Protein AF-A0A0F9UL12-F1 (afdb_monomer_lite)

Secondary structure (DSSP, 8-state):
---SPPPPPPP-SPPSSTTSPP---B--TT-BS--SSSEEEEEETTEEEEE--TTS-TTTSPBHHHHHHHHHH-TTS-EEEEEE-SS-EEEEEEEETTEEEEEEEE----

Sequence (110 aa):
MSTWTKLKPLEGGNNPCRNCPPIYPKLKMHRRIAVGFGFAGVSKGGEQVWTENGNEEWADMPTLMTFENMARKDPDHSWEVVMHGPLHGETYQRQGRNLWVLIEKNEGFA

Structure (mmCIF, N/CA/C/O backbone):
data_AF-A0A0F9UL12-F1
#
_entry.id   AF-A0A0F9UL12-F1
#
loop_
_atom_site.group_PDB
_atom_site.id
_atom_site.type_symbol
_atom_site.label_atom_id
_atom_site.label_alt_id
_atom_site.label_comp_id
_atom_site.label_asym_id
_atom_site.label_entity_id
_atom_site.label_seq_id
_atom_site.pdbx_PDB_ins_code
_atom_site.Cartn_x
_atom_site.Cartn_y
_atom_site.Cartn_z
_atom_site.occupancy
_atom_site.B_iso_or_equiv
_atom_site.auth_seq_id
_atom_site.auth_comp_id
_atom_site.auth_asym_id
_atom_site.auth_atom_id
_atom_site.pdbx_PDB_model_num
ATOM 1 N N . MET A 1 1 ? -13.845 -10.829 17.335 1.00 46.59 1 MET A N 1
ATOM 2 C CA . MET A 1 1 ? -14.009 -9.365 17.209 1.00 46.59 1 MET A CA 1
ATOM 3 C C . MET A 1 1 ? -12.647 -8.853 16.823 1.00 46.59 1 MET A C 1
ATOM 5 O O . MET A 1 1 ? -11.718 -9.092 17.578 1.00 46.59 1 MET A O 1
ATOM 9 N N . SER A 1 2 ? -12.507 -8.277 15.639 1.00 52.53 2 SER A N 1
ATOM 10 C CA . SER A 1 2 ? -11.206 -7.860 15.127 1.00 52.53 2 SER A CA 1
ATOM 11 C C . SER A 1 2 ? -10.625 -6.775 16.039 1.00 52.53 2 SER A C 1
ATOM 13 O O . SER A 1 2 ? -11.262 -5.745 16.242 1.00 52.53 2 SER A O 1
ATOM 15 N N . THR A 1 3 ? -9.460 -7.028 16.634 1.00 73.31 3 THR A N 1
ATOM 16 C CA . THR A 1 3 ? -8.863 -6.207 17.711 1.00 73.31 3 THR A CA 1
ATOM 17 C C . THR A 1 3 ? -8.138 -4.961 17.189 1.00 73.31 3 THR A C 1
ATOM 19 O O . THR A 1 3 ? -7.505 -4.236 17.950 1.00 73.31 3 THR A O 1
ATOM 22 N N . TRP A 1 4 ? -8.182 -4.716 15.881 1.00 87.31 4 TRP A N 1
ATOM 23 C CA . TRP A 1 4 ? -7.421 -3.656 15.236 1.00 87.31 4 TRP A CA 1
ATOM 24 C C . TRP A 1 4 ? -8.264 -2.406 14.973 1.00 87.31 4 TRP A C 1
ATOM 26 O O . TRP A 1 4 ? -9.463 -2.465 14.688 1.00 87.31 4 TRP A O 1
ATOM 36 N N . THR A 1 5 ? -7.607 -1.252 15.052 1.00 91.31 5 THR A N 1
ATOM 37 C CA . THR A 1 5 ? -8.246 0.058 14.918 1.00 91.31 5 THR A CA 1
ATOM 38 C C . THR A 1 5 ? -8.327 0.483 13.455 1.00 91.31 5 THR A C 1
ATOM 40 O O . THR A 1 5 ? -7.315 0.570 12.758 1.00 91.31 5 THR A O 1
ATOM 43 N N . LYS A 1 6 ? -9.536 0.814 12.994 1.00 93.25 6 LYS A N 1
ATOM 44 C CA . LYS A 1 6 ? -9.739 1.474 11.697 1.00 93.25 6 LYS A CA 1
ATOM 45 C C . LYS A 1 6 ? -9.281 2.925 11.784 1.00 93.25 6 LYS A C 1
ATOM 47 O O . LYS A 1 6 ? -9.839 3.700 12.558 1.00 93.25 6 LYS A O 1
ATOM 52 N N . LEU A 1 7 ? -8.285 3.286 10.985 1.00 94.38 7 LEU A N 1
ATOM 53 C CA . LEU A 1 7 ? -7.758 4.645 10.910 1.00 94.38 7 LEU A CA 1
ATOM 54 C C . LEU A 1 7 ? -8.668 5.531 10.049 1.00 94.38 7 LEU A C 1
ATOM 56 O O . LEU A 1 7 ? -9.369 5.042 9.161 1.00 94.38 7 LEU A O 1
ATOM 60 N N . LYS A 1 8 ? -8.701 6.842 10.317 1.00 93.19 8 LYS A N 1
ATOM 61 C CA . LYS A 1 8 ? -9.533 7.766 9.532 1.00 93.19 8 LYS A CA 1
ATOM 62 C C . LYS A 1 8 ? -8.965 7.845 8.104 1.00 93.19 8 LYS A C 1
ATOM 64 O O . LYS A 1 8 ? -7.807 8.227 7.959 1.00 93.19 8 LYS A O 1
ATOM 69 N N . PRO A 1 9 ? -9.745 7.527 7.056 1.00 93.81 9 PRO A N 1
ATOM 70 C CA . PRO A 1 9 ? -9.281 7.707 5.688 1.00 93.81 9 PRO A CA 1
ATOM 71 C C . PRO A 1 9 ? -9.065 9.188 5.375 1.00 93.81 9 PRO A C 1
ATOM 73 O O . PRO A 1 9 ? -9.843 10.037 5.824 1.00 93.81 9 PRO A O 1
ATOM 76 N N . LEU A 1 10 ? -8.062 9.489 4.554 1.00 91.50 10 LEU A N 1
ATOM 77 C CA . LEU A 1 10 ? -7.914 10.814 3.975 1.00 91.50 10 LEU A CA 1
ATOM 78 C C . LEU A 1 10 ? -9.113 11.110 3.076 1.00 91.50 10 LEU A C 1
ATOM 80 O O . LEU A 1 10 ? -9.559 10.278 2.281 1.00 91.50 10 LEU A O 1
ATOM 84 N N . GLU A 1 11 ? -9.659 12.308 3.232 1.00 85.38 11 GLU A N 1
ATOM 85 C CA . GLU A 1 11 ? -10.766 12.776 2.412 1.00 85.38 11 GLU A CA 1
ATOM 86 C C . GLU A 1 11 ? -10.237 13.069 1.003 1.00 85.38 11 GLU A C 1
ATOM 88 O O . GLU A 1 11 ? -9.195 13.698 0.827 1.00 85.38 11 GLU A O 1
ATOM 93 N N . GLY A 1 12 ? -10.917 12.529 -0.009 1.00 77.50 12 GLY A N 1
ATOM 94 C CA . GLY A 1 12 ? -10.611 12.803 -1.407 1.00 77.50 12 GLY A CA 1
ATOM 95 C C . GLY A 1 12 ? -11.355 14.046 -1.884 1.00 77.50 12 GLY A C 1
ATOM 96 O O . GLY A 1 12 ? -11.394 15.073 -1.214 1.00 77.50 12 GLY A O 1
ATOM 97 N N . GLY A 1 13 ? -11.965 13.959 -3.065 1.00 71.00 13 GLY A N 1
ATOM 98 C CA . GLY A 1 13 ? -12.763 15.057 -3.611 1.00 71.00 13 GLY A CA 1
ATOM 99 C C . GLY A 1 13 ? -14.113 15.239 -2.907 1.00 71.00 13 GLY A C 1
ATOM 100 O O . GLY A 1 13 ? -14.661 14.300 -2.321 1.00 71.00 13 GLY A O 1
ATOM 101 N N . ASN A 1 14 ? -14.683 16.443 -3.039 1.00 69.06 14 ASN A N 1
ATOM 102 C CA . ASN A 1 14 ? -16.051 16.731 -2.605 1.00 69.06 14 ASN A CA 1
ATOM 103 C C . ASN A 1 14 ? -17.031 15.729 -3.225 1.00 69.06 14 ASN A C 1
ATOM 105 O O . ASN A 1 14 ? -17.079 15.567 -4.446 1.00 69.06 14 ASN A O 1
ATOM 109 N N . ASN A 1 15 ? -17.844 15.086 -2.384 1.00 76.94 15 ASN A N 1
ATOM 110 C CA . ASN A 1 15 ? -18.952 14.282 -2.873 1.00 76.94 15 ASN A CA 1
ATOM 111 C C . ASN A 1 15 ? -20.059 15.230 -3.377 1.00 76.94 15 ASN A C 1
ATOM 113 O O . ASN A 1 15 ? -20.575 16.017 -2.582 1.00 76.94 15 ASN A O 1
ATOM 117 N N . PRO A 1 16 ? -20.450 15.185 -4.666 1.00 81.19 16 PRO A N 1
ATOM 118 C CA . PRO A 1 16 ? -21.524 16.039 -5.180 1.00 81.19 16 PRO A CA 1
ATOM 119 C C . PRO A 1 16 ? -22.883 15.743 -4.519 1.00 81.19 16 PRO A C 1
ATOM 121 O O . PRO A 1 16 ? -23.768 16.599 -4.504 1.00 81.19 16 PRO A O 1
ATOM 124 N N . CYS A 1 17 ? -23.056 14.554 -3.936 1.00 82.44 17 CYS A N 1
ATOM 125 C CA . CYS A 1 17 ? -24.209 14.204 -3.116 1.00 82.44 17 CYS A CA 1
ATOM 126 C C . CYS A 1 17 ? -24.013 14.699 -1.675 1.00 82.44 17 CYS A C 1
ATOM 128 O O . CYS A 1 17 ? -23.197 14.162 -0.928 1.00 82.44 17 CYS A O 1
ATOM 130 N N . ARG A 1 18 ? -24.836 15.662 -1.244 1.00 77.81 18 ARG A N 1
ATOM 131 C CA . ARG A 1 18 ? -24.797 16.231 0.120 1.00 77.81 18 ARG A CA 1
ATOM 132 C C . ARG A 1 18 ? -25.176 15.259 1.244 1.00 77.81 18 ARG A C 1
ATOM 134 O O . ARG A 1 18 ? -24.946 15.573 2.403 1.00 77.81 18 ARG A O 1
ATOM 141 N N . ASN A 1 19 ? -25.776 14.117 0.912 1.00 87.06 19 ASN A N 1
ATOM 142 C CA . ASN A 1 19 ? -26.216 13.106 1.880 1.00 87.06 19 ASN A CA 1
ATOM 143 C C . ASN A 1 19 ? -25.335 11.845 1.878 1.00 87.06 19 ASN A C 1
ATOM 145 O O . ASN A 1 19 ? -25.600 10.887 2.597 1.00 87.06 19 ASN A O 1
ATOM 149 N N . CYS A 1 20 ? -24.318 11.811 1.022 1.00 77.25 20 CYS A N 1
ATOM 150 C CA . CYS A 1 20 ? -23.453 10.660 0.851 1.00 77.25 20 CYS A CA 1
ATOM 151 C C . CYS A 1 20 ? -22.128 10.904 1.592 1.00 77.25 20 CYS A C 1
ATOM 153 O O . CYS A 1 20 ? -21.673 12.047 1.663 1.00 77.25 20 CYS A O 1
ATOM 155 N N . PRO A 1 21 ? -21.472 9.858 2.125 1.00 72.50 21 PRO A N 1
ATOM 156 C CA . PRO A 1 21 ? -20.182 10.011 2.793 1.00 72.50 21 PRO A CA 1
ATOM 157 C C . PRO 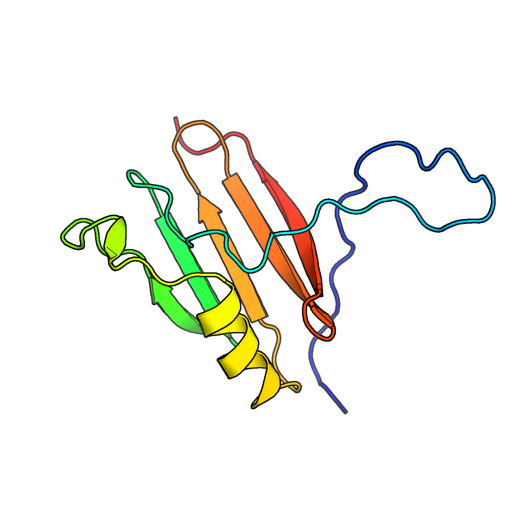A 1 21 ? -19.100 10.542 1.831 1.00 72.50 21 PRO A C 1
ATOM 159 O O . PRO A 1 21 ? -19.222 10.343 0.616 1.00 72.50 21 PRO A O 1
ATOM 162 N N . PRO A 1 22 ? -18.031 11.186 2.338 1.00 75.50 22 PRO A N 1
ATOM 163 C CA . PRO A 1 22 ? -16.918 11.657 1.516 1.00 75.50 22 PRO A CA 1
ATOM 164 C C . PRO A 1 22 ? -16.339 10.560 0.616 1.00 75.50 22 PRO A C 1
ATOM 166 O O . PRO A 1 22 ? -16.293 9.381 0.979 1.00 75.50 22 PRO A O 1
ATOM 169 N N . ILE A 1 23 ? -15.882 10.943 -0.577 1.00 82.00 23 ILE A N 1
ATOM 170 C CA . ILE A 1 23 ? -15.228 10.008 -1.491 1.00 82.00 23 ILE A CA 1
ATOM 171 C C . ILE A 1 23 ? -13.786 9.839 -1.022 1.00 82.00 23 ILE A C 1
ATOM 173 O O . ILE A 1 23 ? -12.962 10.732 -1.192 1.00 82.00 23 ILE A O 1
ATOM 177 N N . TYR A 1 24 ? -13.475 8.686 -0.440 1.00 87.00 24 TYR A N 1
ATOM 178 C CA . TYR A 1 24 ? -12.108 8.360 -0.033 1.00 87.00 24 TYR A CA 1
ATOM 179 C C . TYR A 1 24 ? -11.279 7.864 -1.229 1.00 87.00 24 TYR A C 1
ATOM 181 O O . TYR A 1 24 ? -11.804 7.077 -2.031 1.00 87.00 24 TYR A O 1
ATOM 189 N N . PRO A 1 25 ? -9.996 8.254 -1.354 1.00 91.75 25 PRO A N 1
ATOM 190 C CA . PRO A 1 25 ? -9.070 7.651 -2.304 1.00 91.75 25 PRO A CA 1
ATOM 191 C C . PRO A 1 25 ? -8.884 6.166 -1.983 1.00 91.75 25 PRO A C 1
ATOM 193 O O . PRO A 1 25 ? -8.677 5.784 -0.829 1.00 91.75 25 PRO A O 1
ATOM 196 N N . LYS A 1 26 ? -8.984 5.320 -3.011 1.00 94.75 26 LYS A N 1
ATOM 197 C CA . LYS A 1 26 ? -8.923 3.862 -2.875 1.00 94.75 26 LYS A CA 1
ATOM 198 C C . LYS A 1 26 ? -7.820 3.284 -3.738 1.00 94.75 26 LYS A C 1
ATOM 200 O O . LYS A 1 26 ? -7.693 3.660 -4.905 1.00 94.75 26 LYS A O 1
ATOM 205 N N . LEU A 1 27 ? -7.108 2.301 -3.200 1.00 96.44 27 LEU A N 1
ATOM 206 C CA . LEU A 1 27 ? -6.153 1.529 -3.982 1.00 96.44 27 LEU A CA 1
ATOM 207 C C . LEU A 1 27 ? -6.899 0.493 -4.831 1.00 96.44 27 LEU A C 1
ATOM 209 O O . LEU A 1 27 ? -7.747 -0.258 -4.344 1.00 96.44 27 LEU A O 1
ATOM 213 N N . LYS A 1 28 ? -6.611 0.470 -6.134 1.00 97.12 28 LYS A N 1
ATOM 214 C CA . LYS A 1 28 ? -7.253 -0.455 -7.077 1.00 97.12 28 LYS A CA 1
ATOM 215 C C . LYS A 1 28 ? -6.668 -1.859 -6.915 1.00 97.12 28 LYS A C 1
ATOM 217 O O . LYS A 1 28 ? -5.458 -2.014 -6.855 1.00 97.12 28 LYS A O 1
ATOM 222 N N . MET A 1 29 ? -7.508 -2.894 -6.958 1.00 98.00 29 MET A N 1
ATOM 223 C CA . MET A 1 29 ? -7.076 -4.293 -6.766 1.00 98.00 29 MET A CA 1
ATOM 224 C C . MET A 1 29 ? -6.015 -4.782 -7.762 1.00 98.00 29 MET A C 1
ATOM 226 O O . MET A 1 29 ? -5.196 -5.627 -7.426 1.00 98.00 29 MET A O 1
ATOM 230 N N . HIS A 1 30 ? -6.023 -4.260 -8.989 1.00 97.31 30 HIS A N 1
ATOM 231 C CA . HIS A 1 30 ? -5.046 -4.607 -10.027 1.00 97.31 30 HIS A CA 1
ATOM 232 C C . HIS A 1 30 ? -3.772 -3.751 -9.965 1.00 97.31 30 HIS A C 1
ATOM 234 O O . HIS A 1 30 ? -2.897 -3.895 -10.816 1.00 97.31 30 HIS A O 1
ATOM 24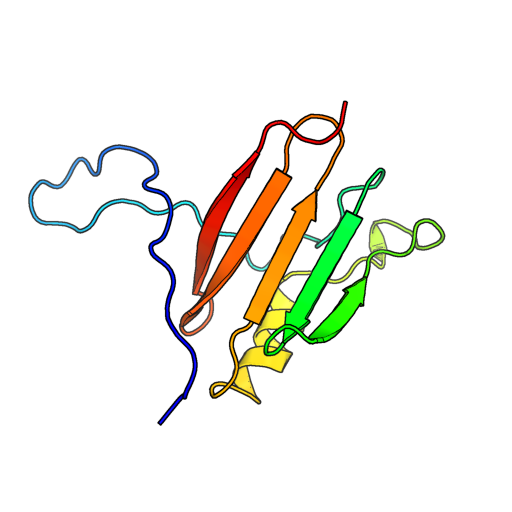0 N N . ARG A 1 31 ? -3.670 -2.820 -9.008 1.00 96.62 31 ARG A N 1
ATOM 241 C CA . ARG A 1 31 ? -2.452 -2.038 -8.808 1.00 96.62 31 ARG A CA 1
ATOM 242 C C . ARG A 1 31 ? -1.358 -2.983 -8.323 1.00 96.62 31 ARG A C 1
ATOM 244 O O . ARG A 1 31 ? -1.564 -3.692 -7.342 1.00 96.62 31 ARG A O 1
ATOM 251 N N . ARG A 1 32 ? -0.221 -2.989 -9.014 1.00 96.94 32 ARG A N 1
ATOM 252 C CA . ARG A 1 32 ? 1.009 -3.619 -8.528 1.00 96.94 32 ARG A CA 1
ATOM 253 C C . ARG A 1 32 ? 1.550 -2.830 -7.348 1.00 96.94 32 ARG A C 1
ATOM 255 O O . ARG A 1 32 ? 1.531 -1.597 -7.388 1.00 96.94 32 ARG A O 1
ATOM 262 N N . ILE A 1 33 ? 1.968 -3.539 -6.308 1.00 97.06 33 ILE A N 1
ATOM 263 C CA . ILE A 1 33 ? 2.567 -2.926 -5.125 1.00 97.06 33 ILE A CA 1
ATOM 264 C C . ILE A 1 33 ? 4.053 -2.777 -5.414 1.00 97.06 33 ILE A C 1
ATOM 266 O O . ILE A 1 33 ? 4.815 -3.700 -5.194 1.00 97.06 33 ILE A O 1
ATOM 270 N N . ALA A 1 34 ? 4.425 -1.654 -6.013 1.00 95.50 34 ALA A N 1
ATOM 271 C CA . ALA A 1 34 ? 5.790 -1.367 -6.428 1.00 95.50 34 ALA A CA 1
ATOM 272 C C . ALA A 1 34 ? 5.927 0.134 -6.687 1.00 95.50 34 ALA A C 1
ATOM 274 O O . ALA A 1 34 ? 5.002 0.758 -7.230 1.00 95.50 34 ALA A O 1
ATOM 275 N N . VAL A 1 35 ? 7.069 0.703 -6.308 1.00 94.06 35 VAL A N 1
ATOM 276 C CA . VAL A 1 35 ? 7.455 2.086 -6.633 1.00 94.06 35 VAL A CA 1
ATOM 277 C C . VAL A 1 35 ? 8.696 2.144 -7.527 1.00 94.06 35 VAL A C 1
ATOM 279 O O . VAL A 1 35 ? 9.015 3.216 -8.039 1.00 94.06 35 VAL A O 1
ATOM 282 N N . GLY A 1 36 ? 9.375 1.014 -7.758 1.00 90.88 36 GLY A N 1
ATOM 283 C CA . GLY A 1 36 ? 10.570 0.879 -8.594 1.00 90.88 36 GLY A CA 1
ATOM 284 C C . GLY A 1 36 ? 11.837 1.448 -7.952 1.00 90.88 36 GLY A C 1
ATOM 285 O O . GLY A 1 36 ? 12.883 0.807 -7.965 1.00 90.88 36 GLY A O 1
ATOM 286 N N . PHE A 1 37 ? 11.749 2.641 -7.360 1.00 90.94 37 PHE A N 1
ATOM 287 C CA . PHE A 1 37 ? 12.828 3.265 -6.602 1.00 90.94 37 PHE A CA 1
ATOM 288 C C . PHE A 1 37 ? 12.282 3.849 -5.298 1.00 90.94 37 PHE A C 1
ATOM 290 O O . PHE A 1 37 ? 11.504 4.801 -5.311 1.00 90.94 37 PHE A O 1
ATOM 297 N N . GLY A 1 38 ? 12.675 3.256 -4.172 1.00 93.06 38 GLY A N 1
ATOM 298 C CA . GLY A 1 38 ? 12.130 3.566 -2.854 1.00 93.06 38 GLY A CA 1
ATOM 299 C C . GLY A 1 38 ? 11.696 2.299 -2.131 1.00 93.06 38 GLY A C 1
ATOM 300 O O . GLY A 1 38 ? 12.343 1.260 -2.249 1.00 93.06 38 GLY A O 1
ATOM 301 N N . PHE A 1 39 ? 10.605 2.396 -1.377 1.00 95.69 39 PHE A N 1
ATOM 302 C CA . PHE A 1 39 ? 10.052 1.288 -0.610 1.00 95.69 39 PHE A CA 1
ATOM 303 C C . PHE A 1 39 ? 8.593 1.040 -0.986 1.00 95.69 39 PHE A C 1
ATOM 305 O O . PHE A 1 39 ? 7.761 1.939 -0.876 1.00 95.69 39 PHE A O 1
ATOM 312 N N . ALA A 1 40 ? 8.256 -0.194 -1.344 1.00 97.50 40 ALA A N 1
ATOM 313 C CA . ALA A 1 40 ? 6.880 -0.665 -1.333 1.00 97.50 40 ALA A CA 1
ATOM 314 C C . ALA A 1 40 ? 6.785 -1.935 -0.488 1.00 97.50 40 ALA A C 1
ATOM 316 O O . ALA A 1 40 ? 7.635 -2.818 -0.576 1.00 97.50 40 ALA A O 1
ATOM 317 N N . GLY A 1 41 ? 5.754 -2.039 0.342 1.00 97.75 41 GLY A N 1
ATOM 318 C CA . GLY A 1 41 ? 5.630 -3.152 1.271 1.00 97.75 41 GLY A CA 1
ATOM 319 C C . GLY A 1 41 ? 4.217 -3.343 1.783 1.00 97.75 41 GLY A C 1
ATOM 320 O O . GLY A 1 41 ? 3.366 -2.456 1.686 1.00 97.75 41 GLY A O 1
ATOM 321 N N . VAL A 1 42 ? 3.977 -4.532 2.330 1.00 98.38 42 VAL A N 1
ATOM 322 C CA . VAL A 1 42 ? 2.707 -4.903 2.955 1.00 98.38 42 VAL A CA 1
ATOM 323 C C . VAL A 1 42 ? 2.979 -5.401 4.360 1.00 98.38 42 VAL A C 1
ATOM 325 O O . VAL A 1 42 ? 3.867 -6.232 4.569 1.00 98.38 42 VAL A O 1
ATOM 328 N N . SER A 1 43 ? 2.200 -4.910 5.316 1.00 97.94 43 SER A N 1
ATOM 329 C CA . SER A 1 43 ? 2.265 -5.330 6.709 1.00 97.94 43 SER A CA 1
ATOM 330 C C . SER A 1 43 ? 0.941 -5.923 7.183 1.00 97.94 43 SER A C 1
ATOM 332 O O . SER A 1 43 ? -0.144 -5.600 6.687 1.00 97.94 43 SER A O 1
ATOM 334 N N . LYS A 1 44 ? 1.049 -6.820 8.160 1.00 96.56 44 LYS A N 1
ATOM 335 C CA . LYS A 1 44 ? -0.049 -7.460 8.870 1.00 96.56 44 LYS A CA 1
ATOM 336 C C . LYS A 1 44 ? 0.165 -7.258 10.364 1.00 96.56 44 LYS A C 1
ATOM 338 O O . LYS A 1 44 ? 1.116 -7.781 10.930 1.00 96.56 44 LYS A O 1
ATOM 343 N N . GLY A 1 45 ? -0.711 -6.496 11.010 1.00 93.62 45 GLY A N 1
ATOM 344 C CA . GLY A 1 45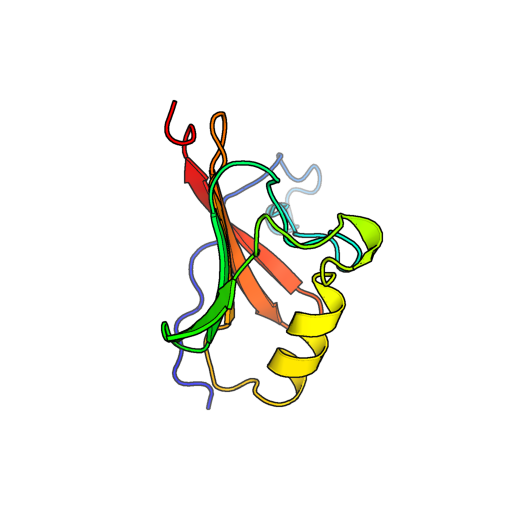 ? -0.590 -6.182 12.437 1.00 93.62 45 GLY A CA 1
ATOM 345 C C . GLY A 1 45 ? 0.724 -5.476 12.794 1.00 93.62 45 GLY A C 1
ATOM 346 O O . GLY A 1 45 ? 1.223 -5.658 13.897 1.00 93.62 45 GLY A O 1
ATOM 347 N N . GLY A 1 46 ? 1.299 -4.719 11.854 1.00 92.56 46 GLY A N 1
ATOM 348 C CA . GLY A 1 46 ? 2.603 -4.066 12.003 1.00 92.56 46 GLY A CA 1
ATOM 349 C C . GLY A 1 46 ? 3.807 -4.928 11.609 1.00 92.56 46 GLY A C 1
ATOM 350 O O . GLY A 1 46 ? 4.893 -4.387 11.431 1.00 92.56 46 GLY A O 1
ATOM 351 N N . GLU A 1 47 ? 3.640 -6.236 11.402 1.00 95.62 47 GLU A N 1
ATOM 352 C CA . GLU A 1 47 ? 4.708 -7.107 10.906 1.00 95.62 47 GLU A CA 1
ATOM 353 C C . GLU A 1 47 ? 4.761 -7.070 9.378 1.00 95.62 47 GLU A C 1
ATOM 355 O O . GLU A 1 47 ? 3.745 -7.251 8.705 1.00 95.62 47 GLU A O 1
ATOM 360 N N . GLN A 1 48 ? 5.942 -6.846 8.809 1.00 96.31 48 GLN A N 1
ATOM 361 C CA . GLN A 1 48 ? 6.118 -6.837 7.364 1.00 96.31 48 GLN A CA 1
ATOM 362 C C . GLN A 1 48 ? 6.024 -8.259 6.796 1.00 96.31 48 GLN A C 1
ATOM 364 O O . GLN A 1 48 ? 6.846 -9.116 7.104 1.00 96.31 48 GLN A O 1
ATOM 369 N N . VAL A 1 49 ? 5.037 -8.498 5.931 1.00 97.44 49 VAL A N 1
ATOM 370 C CA . VAL A 1 49 ? 4.820 -9.806 5.287 1.00 97.44 49 VAL A CA 1
ATOM 371 C C . VAL A 1 49 ? 5.369 -9.860 3.867 1.00 97.44 49 VAL A C 1
ATOM 373 O O . VAL A 1 49 ? 5.554 -10.945 3.318 1.00 97.44 49 VAL A O 1
ATOM 376 N N . TRP A 1 50 ? 5.599 -8.698 3.254 1.00 97.81 50 TRP A N 1
ATOM 377 C CA . TRP A 1 50 ? 6.166 -8.590 1.918 1.00 97.81 50 TRP A CA 1
ATOM 378 C C . TRP A 1 50 ? 6.840 -7.230 1.704 1.00 97.81 50 TRP A C 1
ATOM 380 O O . TRP A 1 50 ? 6.426 -6.215 2.275 1.00 97.81 50 TRP A O 1
ATOM 390 N N . THR A 1 51 ? 7.863 -7.216 0.853 1.00 97.06 51 THR A N 1
ATOM 391 C CA . THR A 1 51 ? 8.551 -6.014 0.379 1.00 97.06 51 THR A CA 1
ATOM 392 C C . THR A 1 51 ? 8.870 -6.151 -1.097 1.00 97.06 51 THR A C 1
ATOM 394 O O . THR A 1 51 ? 9.186 -7.248 -1.555 1.00 97.06 51 THR A O 1
ATOM 397 N N . GLU A 1 52 ? 8.839 -5.034 -1.813 1.00 95.38 52 GLU A N 1
ATOM 398 C CA . GLU A 1 52 ? 9.381 -4.936 -3.161 1.00 95.38 52 GLU A CA 1
ATOM 399 C C . GLU A 1 52 ? 10.877 -5.251 -3.129 1.00 95.38 52 GLU A C 1
ATOM 401 O O . GLU A 1 52 ? 11.622 -4.727 -2.295 1.00 95.38 52 GLU A O 1
ATOM 406 N N . ASN A 1 53 ? 11.304 -6.119 -4.042 1.00 91.81 53 ASN A N 1
ATOM 407 C CA . ASN A 1 53 ? 12.701 -6.432 -4.281 1.00 91.81 53 ASN A CA 1
ATOM 408 C C . ASN A 1 53 ? 13.118 -5.819 -5.619 1.00 91.81 53 ASN A C 1
ATOM 410 O O . ASN A 1 53 ? 12.573 -6.173 -6.661 1.00 91.81 53 ASN A O 1
ATOM 414 N N . GLY A 1 54 ? 14.117 -4.934 -5.601 1.00 83.88 54 GLY A N 1
ATOM 415 C CA . GLY A 1 54 ? 14.577 -4.224 -6.800 1.00 83.88 54 GLY A CA 1
ATOM 416 C C . GLY A 1 54 ? 15.179 -5.110 -7.900 1.00 83.88 54 GLY A C 1
ATOM 417 O O . GLY A 1 54 ? 15.447 -4.609 -8.986 1.00 83.88 54 GLY A O 1
ATOM 418 N N . ASN A 1 55 ? 15.399 -6.404 -7.641 1.00 87.50 55 ASN A N 1
ATOM 419 C CA . ASN A 1 55 ? 15.872 -7.366 -8.642 1.00 87.50 55 ASN A CA 1
ATOM 420 C C . ASN A 1 55 ? 14.740 -8.077 -9.406 1.00 87.50 55 ASN A C 1
ATOM 422 O O . ASN A 1 55 ? 15.022 -8.814 -10.347 1.00 87.50 55 ASN A O 1
ATOM 426 N N . GLU A 1 56 ? 13.486 -7.925 -8.982 1.00 89.25 56 GLU A N 1
ATOM 427 C CA . GLU A 1 56 ? 12.333 -8.559 -9.625 1.00 89.25 56 GLU A CA 1
ATOM 428 C C . GLU A 1 56 ? 11.786 -7.681 -10.760 1.00 89.25 56 GLU A C 1
ATOM 430 O O . GLU A 1 56 ? 11.800 -6.449 -10.691 1.00 89.25 56 GLU A O 1
ATOM 435 N N . GLU A 1 57 ? 11.274 -8.306 -11.822 1.00 91.38 57 GLU A N 1
ATOM 436 C CA . GLU A 1 57 ? 10.680 -7.560 -12.925 1.00 91.38 57 GLU A CA 1
ATOM 437 C C . GLU A 1 57 ? 9.295 -7.015 -12.557 1.00 91.38 57 GLU A C 1
ATOM 439 O O . GLU A 1 57 ? 8.514 -7.620 -11.819 1.00 91.38 57 GLU A O 1
ATOM 444 N N . TRP A 1 58 ? 8.923 -5.887 -13.169 1.00 89.75 58 TRP A N 1
ATOM 445 C CA . TRP A 1 58 ? 7.594 -5.292 -12.999 1.00 89.75 58 TRP A CA 1
ATOM 446 C C . TRP A 1 58 ? 6.451 -6.278 -13.281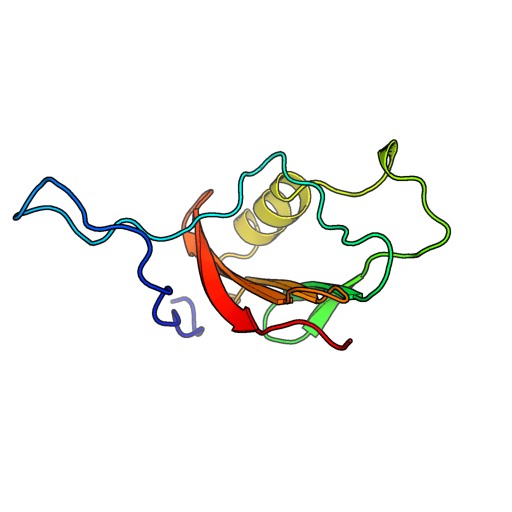 1.00 89.75 58 TRP A C 1
ATOM 448 O O . TRP A 1 58 ? 5.387 -6.198 -12.663 1.00 89.75 58 TRP A O 1
ATOM 458 N N . ALA A 1 59 ? 6.640 -7.194 -14.235 1.00 91.62 59 ALA A N 1
ATOM 459 C CA . ALA A 1 59 ? 5.635 -8.187 -14.595 1.00 91.62 59 ALA A CA 1
ATOM 460 C C . ALA A 1 59 ? 5.298 -9.125 -13.426 1.00 91.62 59 ALA A C 1
ATOM 462 O O . ALA A 1 59 ? 4.115 -9.442 -13.255 1.00 91.62 59 ALA A O 1
ATOM 463 N N . ASP A 1 60 ? 6.303 -9.459 -12.614 1.00 93.00 60 ASP A N 1
ATOM 464 C CA . ASP A 1 60 ? 6.240 -10.414 -11.504 1.00 93.00 60 ASP A CA 1
ATOM 465 C C . ASP A 1 60 ? 5.772 -9.778 -10.190 1.00 93.00 60 ASP A C 1
ATOM 467 O O . ASP A 1 60 ? 5.353 -10.480 -9.267 1.00 93.00 60 ASP A O 1
ATOM 471 N N . MET A 1 61 ? 5.766 -8.442 -10.118 1.00 95.56 61 MET A N 1
ATOM 472 C CA . MET A 1 61 ? 5.282 -7.713 -8.949 1.00 95.56 61 MET A CA 1
ATOM 473 C C . MET A 1 61 ? 3.842 -8.102 -8.590 1.00 95.56 61 MET A C 1
ATOM 475 O O . MET A 1 61 ? 2.938 -8.031 -9.440 1.00 95.56 61 MET A O 1
ATOM 479 N N . PRO A 1 62 ? 3.572 -8.437 -7.316 1.00 97.00 62 PRO A N 1
ATOM 480 C CA . PRO A 1 62 ? 2.240 -8.803 -6.882 1.00 97.00 62 PRO A CA 1
ATOM 481 C C . PRO A 1 62 ? 1.285 -7.617 -6.996 1.00 97.00 62 PRO A C 1
ATOM 483 O O . PRO A 1 62 ? 1.609 -6.456 -6.728 1.00 97.00 62 PRO A O 1
ATOM 486 N N . THR A 1 63 ? 0.047 -7.924 -7.368 1.00 98.19 63 THR A N 1
ATOM 487 C CA . THR A 1 63 ? -1.044 -6.949 -7.315 1.00 98.19 63 THR A CA 1
ATOM 488 C C . THR A 1 63 ? -1.635 -6.878 -5.914 1.00 98.19 63 THR A C 1
ATOM 490 O O . THR A 1 63 ? -1.536 -7.828 -5.135 1.00 98.19 63 THR A O 1
ATOM 493 N N . LEU A 1 64 ? -2.341 -5.789 -5.610 1.00 98.25 64 LEU A N 1
ATOM 494 C CA . LEU A 1 64 ? -3.109 -5.664 -4.373 1.00 98.25 64 LEU A CA 1
ATOM 495 C C . LEU A 1 64 ? -4.064 -6.851 -4.158 1.00 98.25 64 LEU A C 1
ATOM 497 O O . LEU A 1 64 ? -4.276 -7.263 -3.023 1.00 98.25 64 LEU A O 1
ATOM 501 N N . MET A 1 65 ? -4.611 -7.435 -5.230 1.00 98.38 65 MET A N 1
ATOM 502 C CA . MET A 1 65 ? -5.481 -8.612 -5.149 1.00 98.38 65 MET A CA 1
ATOM 503 C C . MET A 1 65 ? -4.806 -9.802 -4.450 1.00 98.38 65 MET A C 1
ATOM 505 O O . MET A 1 65 ? -5.473 -10.544 -3.727 1.00 98.38 65 MET A O 1
ATOM 509 N N . THR A 1 66 ? -3.494 -9.983 -4.627 1.00 98.00 66 THR A N 1
ATOM 510 C CA . THR A 1 66 ? -2.729 -11.030 -3.935 1.00 98.00 66 THR A CA 1
ATOM 511 C C . THR A 1 66 ? -2.840 -10.851 -2.421 1.00 98.00 66 THR A C 1
ATOM 513 O O . THR A 1 66 ? -3.246 -11.775 -1.712 1.00 98.00 66 THR A O 1
ATOM 516 N N . PHE A 1 67 ? -2.593 -9.634 -1.936 1.00 98.19 67 PHE A N 1
ATOM 517 C CA . PHE A 1 67 ? -2.651 -9.299 -0.514 1.00 98.19 67 PHE A CA 1
ATOM 518 C C . PHE A 1 67 ? -4.083 -9.228 0.025 1.00 98.19 67 PHE A C 1
ATOM 520 O O . PHE A 1 67 ? -4.335 -9.678 1.137 1.00 98.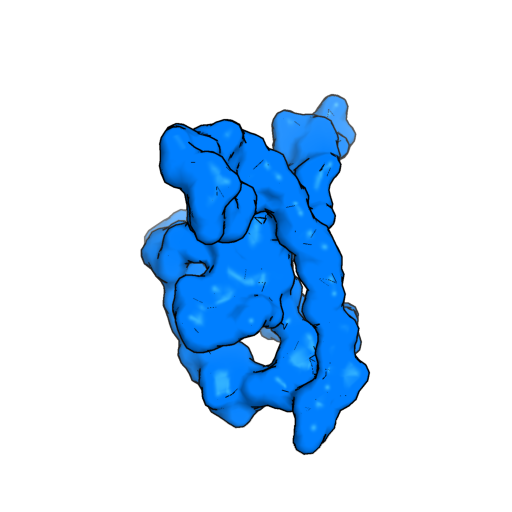19 67 PHE A O 1
ATOM 527 N N . GLU A 1 68 ? -5.059 -8.770 -0.766 1.00 98.38 68 GLU A N 1
ATOM 528 C CA . GLU A 1 68 ? -6.481 -8.841 -0.398 1.00 98.38 68 GLU A CA 1
ATOM 529 C C . GLU A 1 68 ? -6.911 -10.290 -0.150 1.00 98.38 68 GLU A C 1
ATOM 531 O O . GLU A 1 68 ? -7.624 -10.568 0.812 1.00 98.38 68 GLU A O 1
ATOM 536 N N . ASN A 1 69 ? -6.469 -11.238 -0.979 1.00 98.06 69 ASN A N 1
ATOM 537 C CA . ASN A 1 69 ? -6.799 -12.648 -0.785 1.00 98.06 69 ASN A CA 1
ATOM 538 C C . ASN A 1 69 ? -6.161 -13.239 0.480 1.00 98.06 69 ASN A C 1
ATOM 540 O O . ASN A 1 69 ? -6.772 -14.111 1.101 1.00 98.06 69 ASN A O 1
ATOM 544 N N . MET A 1 70 ? -4.979 -12.763 0.883 1.00 97.31 70 MET A N 1
ATOM 545 C CA . MET A 1 70 ? -4.374 -13.109 2.175 1.00 97.31 70 MET A CA 1
ATOM 546 C C . MET A 1 70 ? -5.180 -12.498 3.327 1.00 97.31 70 MET A C 1
ATOM 548 O O . MET A 1 70 ? -5.645 -13.222 4.204 1.00 97.31 70 MET A O 1
ATOM 552 N N . ALA A 1 71 ? -5.458 -11.196 3.263 1.00 96.69 71 ALA A N 1
ATOM 553 C CA . ALA A 1 71 ? -6.198 -10.464 4.286 1.00 96.69 71 ALA A CA 1
ATOM 554 C C . ALA A 1 71 ? -7.644 -10.947 4.470 1.00 96.69 71 ALA A C 1
ATOM 556 O O . ALA A 1 71 ? -8.216 -10.858 5.552 1.00 96.69 71 ALA A O 1
ATOM 557 N N . ARG A 1 72 ? -8.264 -11.506 3.426 1.00 96.12 72 ARG A N 1
ATOM 558 C CA . ARG A 1 72 ? -9.587 -12.144 3.524 1.00 96.12 72 ARG A CA 1
ATOM 559 C C . ARG A 1 72 ? -9.585 -13.417 4.359 1.00 96.12 72 ARG A C 1
ATOM 561 O O . ARG A 1 72 ? -10.622 -13.740 4.930 1.00 96.12 72 ARG A O 1
ATOM 568 N N . LYS A 1 73 ? -8.467 -14.145 4.382 1.00 95.62 73 LYS A N 1
ATOM 569 C CA . LYS A 1 73 ? -8.290 -15.341 5.216 1.00 95.62 73 LYS A CA 1
ATOM 570 C C . LYS A 1 73 ? -7.932 -14.975 6.656 1.00 95.62 73 LYS A C 1
ATOM 572 O O . LYS A 1 73 ? -8.047 -15.827 7.526 1.00 95.62 73 LYS A O 1
ATOM 577 N N . ASP A 1 74 ? -7.540 -13.724 6.888 1.00 93.38 74 ASP A N 1
ATOM 578 C CA . ASP A 1 74 ? -7.122 -13.215 8.188 1.00 93.38 74 ASP A CA 1
ATOM 579 C C . ASP A 1 74 ? -7.721 -11.818 8.479 1.00 93.38 74 ASP A C 1
ATOM 581 O O . ASP A 1 74 ? -7.018 -10.800 8.446 1.00 93.38 74 ASP A O 1
ATOM 585 N N . PRO A 1 75 ? -9.050 -11.741 8.700 1.00 90.81 75 PRO A N 1
ATOM 586 C CA . PRO A 1 75 ? -9.768 -10.474 8.854 1.00 90.81 75 PRO A CA 1
ATOM 587 C C . PRO A 1 75 ? -9.541 -9.786 10.210 1.00 90.81 75 PRO A C 1
ATOM 589 O O . PRO A 1 75 ? -9.914 -8.621 10.370 1.00 90.81 75 PRO A O 1
ATOM 592 N N . ASP A 1 76 ? -8.953 -10.488 11.180 1.00 91.31 76 ASP A N 1
ATOM 593 C CA . ASP A 1 76 ? -8.789 -10.017 12.558 1.00 91.31 76 ASP A CA 1
ATOM 594 C C . ASP A 1 76 ? -7.471 -9.265 12.802 1.00 91.31 76 ASP A C 1
ATOM 596 O O . ASP A 1 76 ? -7.211 -8.843 13.928 1.00 91.31 76 ASP A O 1
ATOM 600 N N . HIS A 1 77 ? -6.699 -9.000 11.744 1.00 94.06 77 HIS A N 1
ATOM 601 C CA . HIS A 1 77 ? -5.496 -8.164 11.767 1.00 94.06 77 HIS A CA 1
ATOM 602 C C . HIS A 1 77 ? -5.665 -6.881 10.942 1.00 94.06 77 HIS A C 1
ATOM 604 O O . HIS A 1 77 ? -6.410 -6.856 9.958 1.00 94.06 77 HIS A O 1
ATOM 610 N N . SER A 1 78 ? -4.933 -5.823 11.319 1.00 95.75 78 SER A N 1
ATOM 611 C CA . SER A 1 78 ? -4.751 -4.655 10.443 1.00 95.75 78 SER A CA 1
ATOM 612 C C . SER A 1 78 ? -3.898 -5.078 9.257 1.00 95.75 78 SER A C 1
ATOM 614 O O . SER A 1 78 ? -2.886 -5.751 9.443 1.00 95.75 78 SER A O 1
ATOM 616 N N . TRP A 1 79 ? -4.294 -4.677 8.057 1.00 97.94 79 TRP A N 1
ATOM 617 C CA . TRP A 1 79 ? -3.503 -4.875 6.851 1.00 97.94 79 TRP A CA 1
ATOM 618 C C . TRP A 1 79 ? -3.245 -3.527 6.213 1.00 97.94 79 TRP A C 1
ATOM 620 O O . TRP A 1 79 ? -4.191 -2.776 5.946 1.00 97.94 79 TRP A O 1
ATOM 630 N N . GLU A 1 80 ? -1.975 -3.244 5.959 1.00 98.31 80 GLU A N 1
ATOM 631 C CA . GLU A 1 80 ? -1.527 -1.966 5.428 1.00 98.31 80 GLU A CA 1
ATOM 632 C C . GLU A 1 80 ? -0.588 -2.176 4.244 1.00 98.31 80 GLU A C 1
ATOM 634 O O . GLU A 1 80 ? 0.180 -3.134 4.187 1.00 98.31 80 GLU A O 1
ATOM 639 N N . VAL A 1 81 ? -0.688 -1.275 3.273 1.00 98.50 81 VAL A N 1
ATOM 640 C CA . VAL A 1 81 ? 0.211 -1.174 2.124 1.00 98.50 81 VAL A CA 1
ATOM 641 C C . VAL A 1 81 ? 0.893 0.175 2.221 1.00 98.50 81 VAL A C 1
ATOM 643 O O . VAL A 1 81 ? 0.206 1.194 2.282 1.00 98.50 81 VAL A O 1
ATOM 646 N N . VAL A 1 82 ? 2.219 0.182 2.186 1.00 98.19 82 VAL A N 1
ATOM 647 C CA . VAL A 1 82 ? 3.031 1.399 2.145 1.00 98.19 82 VAL A CA 1
ATOM 648 C C . VAL A 1 82 ? 3.718 1.461 0.790 1.00 98.19 82 VAL A C 1
ATOM 650 O O . VAL A 1 82 ? 4.297 0.476 0.339 1.00 98.19 82 VAL A O 1
ATOM 653 N N . MET A 1 83 ? 3.649 2.616 0.141 1.00 97.56 83 MET A N 1
ATOM 654 C CA . MET A 1 83 ? 4.396 2.943 -1.070 1.00 97.56 83 MET A CA 1
ATOM 655 C C . MET A 1 83 ? 5.066 4.292 -0.841 1.00 97.56 83 MET A C 1
ATOM 657 O O . MET A 1 83 ? 4.394 5.315 -0.836 1.00 97.56 83 MET A O 1
ATOM 661 N N . HIS A 1 84 ? 6.374 4.297 -0.626 1.00 97.31 84 HIS A N 1
ATOM 662 C CA . HIS A 1 84 ? 7.176 5.479 -0.348 1.00 97.31 84 HIS A CA 1
ATOM 663 C C . HIS A 1 84 ? 8.238 5.634 -1.439 1.00 97.31 84 HIS A C 1
ATOM 665 O O . HIS A 1 84 ? 9.291 4.995 -1.407 1.00 97.31 84 HIS A O 1
ATOM 671 N N . GLY A 1 85 ? 7.902 6.439 -2.445 1.00 96.06 85 GLY A N 1
ATOM 672 C CA . GLY A 1 85 ? 8.778 6.782 -3.557 1.00 96.06 85 GLY A CA 1
ATOM 673 C C . GLY A 1 85 ? 9.426 8.159 -3.378 1.00 96.06 85 GLY A C 1
ATOM 674 O O . GLY A 1 85 ? 9.231 8.813 -2.353 1.00 96.06 85 GLY A O 1
ATOM 675 N N . PRO A 1 86 ? 10.173 8.642 -4.385 1.00 95.12 86 PRO A N 1
ATOM 676 C CA . PRO A 1 86 ? 10.968 9.862 -4.253 1.00 95.12 86 PRO A CA 1
ATOM 677 C C . PRO A 1 86 ? 10.107 11.122 -4.186 1.00 95.12 86 PRO A C 1
ATOM 679 O O . PRO A 1 86 ? 10.432 12.032 -3.444 1.00 95.12 86 PRO A O 1
ATOM 682 N N . LEU A 1 87 ? 9.009 11.159 -4.950 1.00 95.06 87 LEU A N 1
ATOM 683 C CA . LEU A 1 87 ? 8.167 12.353 -5.134 1.00 95.06 87 LEU A CA 1
ATOM 684 C C . LEU A 1 87 ? 6.798 12.260 -4.448 1.00 95.06 87 LEU A C 1
ATOM 686 O O . LEU A 1 87 ? 5.978 13.171 -4.567 1.00 95.06 87 LEU A O 1
ATOM 690 N N . HIS A 1 88 ? 6.492 11.117 -3.834 1.00 94.94 88 HIS A N 1
ATOM 691 C CA . HIS A 1 88 ? 5.288 10.924 -3.037 1.00 94.94 88 HIS A CA 1
ATOM 692 C C . HIS A 1 88 ? 5.406 9.662 -2.179 1.00 94.94 88 HIS A C 1
ATOM 694 O O . HIS A 1 88 ? 6.034 8.675 -2.572 1.00 94.94 88 HIS A O 1
ATOM 700 N N . GLY A 1 89 ? 4.710 9.664 -1.047 1.00 96.50 89 GLY A N 1
ATOM 701 C CA . GLY A 1 89 ? 4.463 8.477 -0.240 1.00 96.50 89 GLY A CA 1
ATOM 702 C C . GLY A 1 89 ? 2.992 8.333 0.106 1.00 96.50 89 GLY A C 1
ATOM 703 O O . GLY A 1 89 ? 2.270 9.322 0.217 1.00 96.50 89 GLY A O 1
ATOM 704 N N . GLU A 1 90 ? 2.532 7.096 0.226 1.00 97.50 90 GLU A N 1
ATOM 705 C CA . GLU A 1 90 ? 1.135 6.739 0.428 1.00 97.50 90 GLU A CA 1
ATOM 706 C C . GLU A 1 90 ? 1.036 5.497 1.317 1.00 97.50 90 GLU A C 1
ATOM 708 O O . GLU A 1 90 ? 1.675 4.478 1.039 1.00 97.50 90 GLU A O 1
ATOM 713 N N . THR A 1 91 ? 0.172 5.554 2.329 1.00 98.12 91 THR A N 1
ATOM 714 C CA . THR A 1 91 ? -0.177 4.393 3.155 1.00 98.12 91 THR A CA 1
ATOM 715 C C . THR A 1 91 ? -1.667 4.117 3.037 1.00 98.12 91 THR A C 1
ATOM 717 O O . THR A 1 91 ? -2.499 5.004 3.244 1.00 98.12 91 THR A O 1
ATOM 720 N N . TYR A 1 92 ? -2.019 2.874 2.720 1.00 98.19 92 TYR A N 1
ATOM 721 C CA . TYR A 1 92 ? -3.397 2.412 2.601 1.00 98.19 92 TYR A CA 1
ATOM 722 C C . TYR A 1 92 ? -3.700 1.376 3.671 1.00 98.19 92 TYR A C 1
ATOM 724 O O . TYR A 1 92 ? -2.920 0.449 3.854 1.00 98.19 92 TYR A O 1
ATOM 732 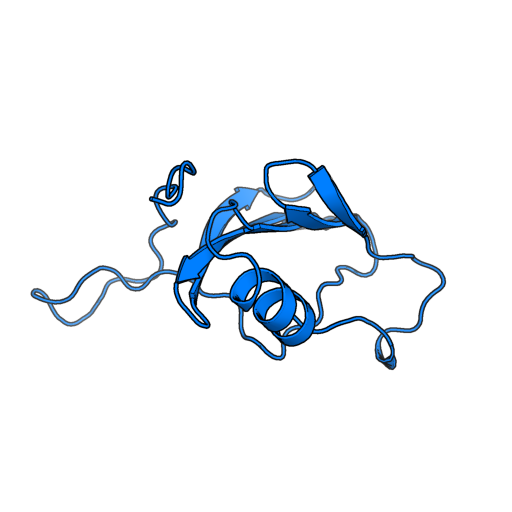N N . GLN A 1 93 ? -4.870 1.470 4.301 1.00 97.88 93 GLN A N 1
ATOM 733 C CA . GLN A 1 93 ? -5.366 0.458 5.232 1.00 97.88 93 GLN A CA 1
ATOM 734 C C . GLN A 1 93 ? -6.550 -0.288 4.622 1.00 97.88 93 GLN A C 1
ATOM 736 O O . GLN A 1 93 ? -7.451 0.308 4.017 1.00 97.88 93 GLN A O 1
ATOM 741 N N . ARG A 1 94 ? -6.595 -1.603 4.822 1.00 97.12 94 ARG A N 1
ATOM 742 C CA . ARG A 1 94 ? -7.769 -2.409 4.500 1.00 97.12 94 ARG A CA 1
ATOM 743 C C . ARG A 1 94 ? -8.878 -2.184 5.529 1.00 97.12 94 ARG A C 1
ATOM 745 O O . ARG A 1 94 ? -8.697 -2.459 6.705 1.00 97.12 94 ARG A O 1
ATOM 752 N N . GLN A 1 95 ? -10.062 -1.760 5.089 1.00 95.06 95 GLN A N 1
ATOM 753 C CA . GLN A 1 95 ? -11.213 -1.465 5.965 1.00 95.06 95 GLN A CA 1
ATOM 754 C C . GLN A 1 95 ? -12.479 -2.272 5.653 1.00 95.06 95 GLN A C 1
ATOM 756 O O . GLN A 1 95 ? -13.542 -2.052 6.243 1.00 95.06 95 GLN A O 1
ATOM 761 N N . GLY A 1 96 ? -12.363 -3.238 4.748 1.00 93.00 96 GLY A N 1
ATOM 762 C CA . GLY A 1 96 ? -13.427 -4.149 4.358 1.00 93.00 96 GLY A CA 1
ATOM 763 C C . GLY A 1 96 ? -13.008 -4.992 3.161 1.00 93.00 96 GLY A C 1
ATOM 764 O O . GLY A 1 96 ? -11.894 -4.865 2.650 1.00 93.00 96 GLY A O 1
ATOM 765 N N . ARG A 1 97 ? -13.912 -5.854 2.691 1.00 95.06 97 ARG A N 1
ATOM 766 C CA . ARG A 1 97 ? -13.661 -6.670 1.499 1.00 95.06 97 ARG A CA 1
ATOM 767 C C . ARG A 1 97 ? -13.432 -5.770 0.289 1.00 95.06 97 ARG A C 1
ATOM 769 O O . ARG A 1 97 ? -14.297 -4.963 -0.042 1.00 95.06 97 ARG A O 1
ATOM 776 N N . ASN A 1 98 ? -12.292 -5.946 -0.375 1.00 96.06 98 ASN A N 1
ATOM 777 C CA . ASN A 1 98 ? -11.859 -5.136 -1.513 1.00 96.06 98 ASN A CA 1
ATOM 778 C C . ASN A 1 98 ? -11.851 -3.615 -1.234 1.00 96.06 98 ASN A C 1
ATOM 780 O O . ASN A 1 98 ? -11.997 -2.816 -2.161 1.00 96.06 98 ASN A O 1
ATOM 784 N N . LEU A 1 99 ? -11.718 -3.199 0.029 1.00 95.44 99 LEU A N 1
ATOM 785 C CA . LEU A 1 99 ? -11.757 -1.794 0.422 1.00 95.44 99 LEU A CA 1
ATOM 786 C C . LEU A 1 99 ? -10.441 -1.420 1.094 1.00 95.44 99 LEU A C 1
ATOM 788 O O . LEU A 1 99 ? -10.267 -1.645 2.289 1.00 95.44 99 LEU A O 1
ATOM 792 N N . TRP A 1 100 ? -9.546 -0.834 0.304 1.00 97.44 100 TRP A N 1
ATOM 793 C CA . TRP A 1 100 ? -8.269 -0.288 0.752 1.00 97.44 100 TRP A CA 1
ATOM 794 C C . TRP A 1 100 ? -8.304 1.212 0.553 1.00 97.44 100 TRP A C 1
ATOM 796 O O . TRP A 1 100 ? -8.474 1.678 -0.575 1.00 97.44 100 TRP A O 1
ATOM 806 N N . VAL A 1 101 ? -8.208 1.951 1.648 1.00 96.69 101 VAL A N 1
ATOM 807 C CA . VAL A 1 101 ? -8.392 3.402 1.676 1.00 96.69 101 VAL A CA 1
ATOM 808 C C . VAL A 1 101 ? -7.102 4.075 2.101 1.00 96.69 101 VAL A C 1
ATOM 810 O O . VAL A 1 101 ? -6.392 3.555 2.959 1.00 96.69 101 VAL A O 1
ATOM 813 N N . LEU A 1 102 ? -6.792 5.206 1.474 1.00 97.31 102 LEU A N 1
ATOM 814 C CA . LEU A 1 102 ? -5.619 6.004 1.812 1.00 97.31 102 LEU A CA 1
ATOM 815 C C . LEU A 1 102 ? -5.800 6.593 3.214 1.00 97.31 102 LEU A C 1
ATOM 817 O O . LEU A 1 102 ? -6.826 7.216 3.480 1.00 97.31 102 LEU A O 1
ATOM 821 N N . ILE A 1 103 ? -4.824 6.397 4.092 1.00 97.25 103 ILE A N 1
ATOM 822 C CA . ILE A 1 103 ? -4.831 6.905 5.473 1.00 97.25 103 ILE A CA 1
ATOM 823 C C . ILE A 1 103 ? -3.711 7.916 5.727 1.00 97.25 103 ILE A C 1
ATOM 825 O O . ILE A 1 103 ? -3.843 8.757 6.608 1.00 97.25 103 ILE A O 1
ATOM 829 N N . GLU A 1 104 ? -2.652 7.884 4.919 1.00 96.94 104 GLU A N 1
ATOM 830 C CA . GLU A 1 104 ? -1.525 8.808 5.019 1.00 96.94 104 GLU A CA 1
ATOM 831 C C . GLU A 1 104 ? -0.961 9.111 3.631 1.00 96.94 104 GLU A C 1
ATOM 833 O O . GLU A 1 104 ? -0.960 8.245 2.752 1.00 96.94 104 GLU A O 1
ATOM 838 N N . LYS A 1 105 ? -0.476 10.342 3.444 1.00 96.56 105 LYS A N 1
ATOM 839 C CA . LYS A 1 105 ? 0.266 10.776 2.263 1.00 96.56 105 LYS A CA 1
ATOM 840 C C . LYS A 1 105 ? 1.409 11.704 2.683 1.00 96.56 105 LYS A C 1
ATOM 842 O O . LYS A 1 105 ? 1.201 12.544 3.555 1.00 96.56 105 LYS A O 1
ATOM 847 N N . ASN A 1 106 ? 2.565 11.595 2.035 1.00 95.56 106 ASN A N 1
ATOM 848 C CA . ASN A 1 106 ? 3.711 12.494 2.213 1.00 95.56 106 ASN A CA 1
ATOM 849 C C . ASN A 1 106 ? 4.357 12.866 0.858 1.00 95.56 106 ASN A C 1
ATOM 851 O O . ASN A 1 106 ? 3.929 12.377 -0.192 1.00 95.56 106 ASN A O 1
ATOM 855 N N . GLU A 1 107 ? 5.349 13.760 0.878 1.00 95.44 107 GLU A N 1
ATOM 856 C CA . GLU A 1 107 ? 6.034 14.286 -0.320 1.00 95.44 107 GLU A CA 1
ATOM 857 C C . GLU A 1 107 ? 7.110 13.342 -0.887 1.00 95.44 107 GLU A C 1
ATOM 859 O O . GLU A 1 107 ? 7.731 13.654 -1.896 1.00 95.44 107 GLU A O 1
ATOM 864 N N . GLY A 1 108 ? 7.277 12.152 -0.305 1.00 93.69 108 GLY A N 1
ATOM 865 C CA . GLY A 1 108 ? 8.379 11.253 -0.620 1.00 93.69 108 GLY A CA 1
ATOM 866 C C . GLY A 1 108 ? 9.633 11.581 0.189 1.00 93.69 108 GLY A C 1
ATOM 867 O O . GLY A 1 108 ? 9.560 12.213 1.244 1.00 93.69 108 GLY A O 1
ATOM 868 N N . PHE A 1 109 ? 10.781 11.111 -0.299 1.00 91.38 109 PHE A N 1
ATOM 869 C CA . PHE A 1 109 ? 12.070 11.245 0.391 1.00 91.38 109 PHE A CA 1
ATOM 870 C C . PHE A 1 109 ? 13.106 12.113 -0.340 1.00 91.38 109 PHE A C 1
ATOM 872 O O . PHE A 1 109 ? 14.234 12.209 0.148 1.00 91.38 109 PHE A O 1
ATOM 879 N N . ALA A 1 110 ? 12.771 12.678 -1.504 1.00 87.25 110 ALA A N 1
ATOM 880 C CA . ALA A 1 110 ? 13.676 13.519 -2.295 1.00 87.25 110 ALA A CA 1
ATOM 881 C C . ALA A 1 110 ? 13.498 15.016 -2.011 1.00 87.25 110 ALA A C 1
ATOM 883 O O . ALA A 1 110 ? 12.357 15.437 -1.724 1.00 87.25 110 ALA A O 1
#

Organism: NCBI:txid412755

Radius of gyration: 14.44 Å; chains: 1; bounding box: 42×32×32 Å

pLDDT: mean 92.03, std 8.85, range [46.59, 98.5]

Foldseek 3Di:
DQPDDDADFDADDDDPDPPDDGDFDFFAQQDFQDDLADWKFKDWQNHTPDIDDNVDDPVPGDGNVVVLVVCVVPVSTWMKIWDAHAQKIWIWIDDDRSTTGTRDMDRHND